Protein AF-A0A1M6PFG9-F1 (afdb_monomer_lite)

Radius of gyration: 22.34 Å; chains: 1; bounding box: 46×43×58 Å

Foldseek 3Di:
DPVVVVVVVVVVVVVVVVVCVVVVVVVVLVVCVVVVHPSVVVCPPDLPCPVVLVVLLVVLLVVLQVQLVVCCVPDPSVCSSVVSNCVSSVVSNVVSVVVSVVVVVVD

Sequence (107 aa):
MEGIFVPLSFFLALFAILYVYWTTRTKERLALIEKGADASIFKKPASKYALLKWGIFLIALAVGVITGFALSTVINEVAAFFTMILFFGGLGLIVAHFITNALAKKD

Organism: NCBI:txid1168035

Structure (mmCIF, N/CA/C/O backbone):
data_AF-A0A1M6PFG9-F1
#
_entry.id   AF-A0A1M6PFG9-F1
#
loop_
_atom_site.group_PDB
_atom_site.id
_atom_site.type_symbol
_atom_site.label_atom_id
_atom_site.label_alt_id
_atom_site.label_comp_id
_atom_site.label_asym_id
_atom_site.label_entity_id
_atom_site.label_seq_id
_atom_site.pdbx_PDB_ins_code
_atom_site.Cartn_x
_atom_site.Cartn_y
_atom_site.Cartn_z
_atom_site.occupancy
_atom_site.B_iso_or_equiv
_atom_site.auth_seq_id
_atom_site.auth_comp_id
_atom_site.auth_asym_id
_atom_site.auth_atom_id
_atom_site.pdbx_PDB_model_num
ATOM 1 N N . MET A 1 1 ? 24.503 30.599 4.318 1.00 60.31 1 MET A N 1
ATOM 2 C CA . MET A 1 1 ? 23.719 30.303 5.540 1.00 60.31 1 MET A CA 1
ATOM 3 C C . MET A 1 1 ? 22.203 30.243 5.295 1.00 60.31 1 MET A C 1
ATOM 5 O O . MET A 1 1 ? 21.477 29.917 6.220 1.00 60.31 1 MET A O 1
ATOM 9 N N . GLU A 1 2 ? 21.704 30.470 4.072 1.00 62.25 2 GLU A N 1
ATOM 10 C CA . GLU A 1 2 ? 20.253 30.505 3.786 1.00 62.25 2 GLU A CA 1
ATOM 11 C C . GLU A 1 2 ? 19.639 29.129 3.455 1.00 62.25 2 GLU A C 1
ATOM 13 O O . GLU A 1 2 ? 18.471 28.886 3.740 1.00 62.25 2 GLU A O 1
ATOM 18 N N . GLY A 1 3 ? 20.429 28.170 2.954 1.00 72.12 3 GLY A N 1
ATOM 19 C CA . GLY A 1 3 ? 19.938 26.828 2.594 1.00 72.12 3 GLY A CA 1
ATOM 20 C C . GLY A 1 3 ? 19.529 25.928 3.772 1.00 72.12 3 GLY A C 1
ATOM 21 O O . GLY A 1 3 ? 18.896 24.900 3.558 1.00 72.12 3 GLY A O 1
ATOM 22 N N . ILE A 1 4 ? 19.864 26.304 5.012 1.00 79.94 4 ILE A N 1
ATOM 23 C CA . ILE A 1 4 ? 19.535 25.532 6.228 1.00 79.94 4 ILE A CA 1
ATOM 24 C C . ILE A 1 4 ? 18.171 25.952 6.805 1.00 79.94 4 ILE A C 1
ATOM 26 O O . ILE A 1 4 ? 17.487 25.149 7.438 1.00 79.94 4 ILE A O 1
ATOM 30 N N . PHE A 1 5 ? 17.721 27.182 6.538 1.00 81.81 5 PHE A N 1
ATOM 31 C CA . PHE A 1 5 ? 16.453 27.702 7.062 1.00 81.81 5 PHE A CA 1
ATOM 32 C C . PHE A 1 5 ? 15.224 27.016 6.449 1.00 81.81 5 PHE A C 1
ATOM 34 O O . PHE A 1 5 ? 14.216 26.815 7.130 1.00 81.81 5 PHE A O 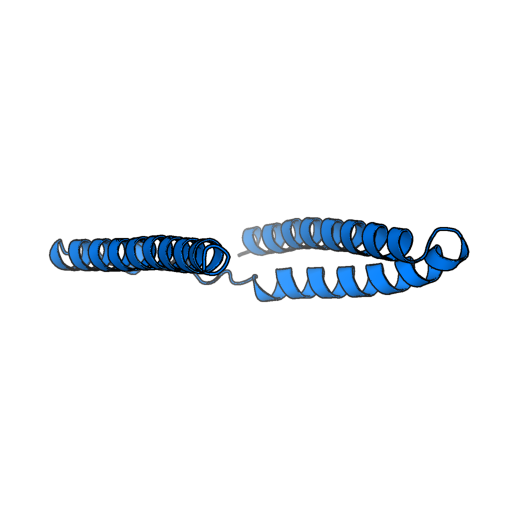1
ATOM 41 N N . VAL A 1 6 ? 15.315 26.606 5.180 1.00 86.12 6 VAL A N 1
ATOM 42 C CA . VAL A 1 6 ? 14.225 25.922 4.469 1.00 86.12 6 VAL A CA 1
ATOM 43 C C . VAL A 1 6 ? 13.902 24.559 5.101 1.00 86.12 6 VAL A C 1
ATOM 45 O O . VAL A 1 6 ? 12.762 24.373 5.527 1.00 86.12 6 VAL A O 1
ATOM 48 N N . PRO A 1 7 ? 14.856 23.621 5.268 1.00 87.56 7 PRO A N 1
ATOM 49 C CA . PRO A 1 7 ? 14.559 22.359 5.941 1.00 87.56 7 PRO A CA 1
ATOM 50 C C . PRO A 1 7 ? 14.181 22.567 7.414 1.00 87.56 7 PRO A C 1
ATOM 52 O O . PRO A 1 7 ? 13.256 21.917 7.896 1.00 87.56 7 PRO A O 1
ATOM 55 N N . LEU A 1 8 ? 14.820 23.504 8.124 1.00 90.94 8 LEU A N 1
ATOM 56 C CA . LEU A 1 8 ? 14.528 23.752 9.540 1.00 90.94 8 LEU A CA 1
ATOM 57 C C . LEU A 1 8 ? 13.080 24.211 9.773 1.00 90.94 8 LEU A C 1
ATOM 59 O O . LEU A 1 8 ? 12.403 23.694 10.662 1.00 90.94 8 LEU A O 1
ATOM 63 N N . SER A 1 9 ? 12.590 25.149 8.959 1.00 88.75 9 SER A N 1
ATOM 64 C CA . SER A 1 9 ? 11.204 25.626 9.046 1.00 88.75 9 SER A CA 1
ATOM 65 C C . SER A 1 9 ? 10.192 24.541 8.662 1.00 88.75 9 SER A C 1
ATOM 67 O O . SER A 1 9 ? 9.157 24.419 9.318 1.00 88.75 9 SER A O 1
ATOM 69 N N . PHE A 1 10 ? 10.516 23.692 7.681 1.00 90.75 10 PHE A N 1
ATOM 70 C CA . PHE A 1 10 ? 9.686 22.548 7.299 1.00 90.75 10 PHE A CA 1
ATOM 71 C C . PHE A 1 10 ? 9.537 21.526 8.437 1.00 90.75 10 PHE A C 1
ATOM 73 O O . PHE A 1 10 ? 8.417 21.129 8.768 1.00 90.75 10 PHE A O 1
ATOM 80 N N . PHE A 1 11 ? 10.638 21.138 9.089 1.00 92.38 11 PHE A N 1
ATOM 81 C CA . PHE A 1 11 ? 10.587 20.202 10.218 1.00 92.38 11 PHE A CA 1
ATOM 82 C C . PHE A 1 11 ? 9.865 20.791 11.437 1.00 92.38 11 PHE A C 1
ATOM 84 O O . PHE A 1 11 ? 9.104 20.076 12.091 1.00 92.38 11 PHE A O 1
ATOM 91 N N . LEU A 1 12 ? 10.033 22.089 11.715 1.00 93.44 12 LEU A N 1
ATOM 92 C CA . LEU A 1 12 ? 9.295 22.780 12.779 1.00 93.44 12 LEU A CA 1
ATOM 93 C C . LEU A 1 12 ? 7.789 22.819 12.510 1.00 93.44 12 LEU A C 1
ATOM 95 O O . LEU A 1 12 ? 7.004 22.542 13.416 1.00 93.44 12 LEU A O 1
ATOM 99 N N . ALA A 1 13 ? 7.379 23.122 11.278 1.00 91.44 13 ALA A N 1
ATOM 100 C CA . ALA A 1 13 ? 5.970 23.131 10.898 1.00 91.44 13 ALA A CA 1
ATOM 101 C C . ALA A 1 13 ? 5.348 21.730 11.014 1.00 91.44 13 ALA A C 1
ATOM 103 O O . ALA A 1 13 ? 4.275 21.580 11.601 1.00 91.44 13 ALA A O 1
ATOM 104 N N . LEU A 1 14 ? 6.043 20.694 10.531 1.00 92.50 14 LEU A N 1
ATOM 105 C CA . LEU A 1 14 ? 5.598 19.304 10.657 1.00 92.50 14 LEU A CA 1
ATOM 106 C C . LEU A 1 14 ? 5.438 18.901 12.131 1.00 92.50 14 LEU A C 1
ATOM 108 O O . LEU A 1 14 ? 4.415 18.333 12.515 1.00 92.50 14 LEU A O 1
ATOM 112 N N . PHE A 1 15 ? 6.422 19.240 12.967 1.00 92.50 15 PHE A N 1
ATOM 113 C CA . PHE A 1 15 ? 6.375 18.978 14.402 1.00 92.50 15 PHE A CA 1
ATOM 114 C C . PHE A 1 15 ? 5.214 19.714 15.082 1.00 92.50 15 PHE A C 1
ATOM 116 O O . PHE A 1 15 ? 4.479 19.103 15.855 1.00 92.50 15 PHE A O 1
ATOM 123 N N . ALA A 1 16 ? 4.996 20.993 14.763 1.00 91.69 16 ALA A N 1
ATOM 124 C CA . ALA A 1 16 ? 3.896 21.781 15.314 1.00 91.69 16 ALA A CA 1
ATOM 125 C C . ALA A 1 16 ? 2.526 21.175 14.967 1.00 91.69 16 ALA A C 1
ATOM 127 O O . ALA A 1 16 ? 1.671 21.047 15.844 1.00 91.69 16 ALA A O 1
ATOM 128 N N . ILE A 1 17 ? 2.332 20.735 13.719 1.00 91.62 17 ILE A N 1
ATOM 129 C CA . ILE A 1 17 ? 1.094 20.077 13.276 1.00 91.62 17 ILE A CA 1
ATOM 130 C C . ILE A 1 17 ? 0.866 18.772 14.049 1.00 91.62 17 ILE A C 1
ATOM 132 O O . ILE A 1 17 ? -0.228 18.550 14.573 1.00 91.62 17 ILE A O 1
ATOM 136 N N . LEU A 1 18 ? 1.890 17.920 14.159 1.00 89.25 18 LEU A N 1
ATOM 137 C CA . LEU A 1 18 ? 1.788 16.647 14.881 1.00 89.25 18 LEU A CA 1
ATOM 138 C C . LEU A 1 18 ? 1.524 16.855 16.377 1.00 89.25 18 LEU A C 1
ATOM 140 O O . LEU A 1 18 ? 0.675 16.175 16.957 1.00 89.25 18 LEU A O 1
ATOM 144 N N . TYR A 1 19 ? 2.201 17.826 16.989 1.00 89.62 19 TYR A N 1
ATOM 145 C CA . TYR A 1 19 ? 2.015 18.187 18.390 1.00 89.62 19 TYR A CA 1
ATOM 146 C C . TYR A 1 19 ? 0.585 18.664 18.666 1.00 89.62 19 TYR A C 1
ATOM 148 O O . TYR A 1 19 ? -0.059 18.174 19.597 1.00 89.62 19 TYR A O 1
ATOM 156 N N . VAL A 1 20 ? 0.055 19.566 17.829 1.00 87.88 20 VAL A N 1
ATOM 157 C CA . VAL A 1 20 ? -1.332 20.044 17.941 1.00 87.88 20 VAL A CA 1
ATOM 158 C C . VAL A 1 20 ? -2.322 18.897 17.728 1.00 87.88 20 VAL A C 1
ATOM 160 O O . VAL A 1 20 ? -3.290 18.764 18.477 1.00 87.88 20 VAL A O 1
ATOM 163 N N . TYR A 1 21 ? -2.081 18.023 16.754 1.00 85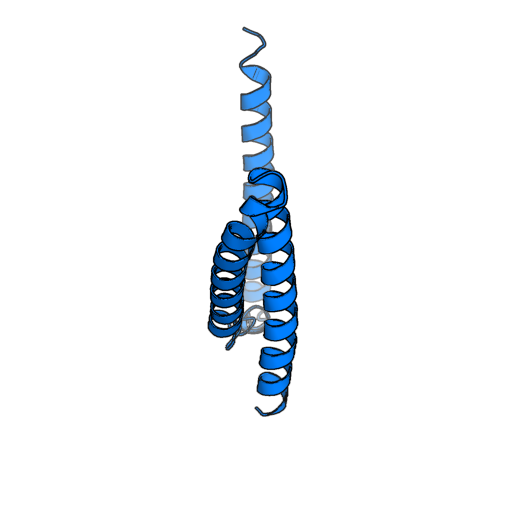.38 21 TYR A N 1
ATOM 164 C CA . TYR A 1 21 ? -2.954 16.880 16.501 1.00 85.38 21 TYR A CA 1
ATOM 165 C C . TYR A 1 21 ? -3.033 15.928 17.708 1.00 85.38 21 TYR A C 1
ATOM 167 O O . TYR A 1 21 ? -4.128 15.549 18.138 1.00 85.38 21 TYR A O 1
ATOM 175 N N . TRP A 1 22 ? -1.892 15.570 18.302 1.00 82.31 22 TRP A N 1
ATOM 176 C CA . TRP A 1 22 ? -1.860 14.683 19.469 1.00 82.31 22 TRP A CA 1
ATOM 177 C C . TRP A 1 22 ? -2.371 15.343 20.751 1.00 82.31 22 TRP A C 1
ATOM 179 O O . TRP A 1 22 ? -3.100 14.700 21.516 1.00 82.31 22 TRP A O 1
ATOM 189 N N . THR A 1 23 ? -2.048 16.616 20.992 1.00 82.56 23 THR A N 1
ATOM 190 C CA . THR A 1 23 ? -2.520 17.318 22.196 1.00 82.56 23 THR A CA 1
ATOM 191 C C . THR A 1 23 ? -4.040 17.503 22.170 1.00 82.56 23 THR A C 1
ATOM 193 O O . THR A 1 23 ? -4.699 17.230 23.173 1.00 82.56 23 THR A O 1
ATOM 196 N N . THR A 1 24 ? -4.627 17.842 21.016 1.00 79.31 24 THR A N 1
ATOM 197 C CA . THR A 1 24 ? -6.083 18.008 20.864 1.00 79.31 24 THR A CA 1
ATOM 198 C C . THR A 1 24 ? -6.824 16.703 21.147 1.00 79.31 24 THR A C 1
ATOM 200 O O . THR A 1 24 ? -7.732 16.682 21.975 1.00 79.31 24 THR A O 1
ATOM 203 N N . ARG A 1 25 ? -6.367 15.575 20.585 1.00 72.12 25 ARG A N 1
ATOM 204 C CA . ARG A 1 25 ? -6.966 14.251 20.845 1.00 72.12 25 ARG A CA 1
ATOM 205 C C . ARG A 1 25 ? -6.891 13.821 22.308 1.00 72.12 25 ARG A C 1
ATOM 207 O O . ARG A 1 25 ? -7.774 13.115 22.789 1.00 72.12 25 ARG A O 1
ATOM 214 N N . THR A 1 26 ? -5.832 14.208 23.010 1.00 72.38 26 THR A N 1
ATOM 215 C CA . THR A 1 26 ? -5.641 13.846 24.421 1.00 72.38 26 THR A CA 1
ATOM 216 C C . THR A 1 26 ? -6.560 14.671 25.321 1.00 72.38 26 THR A C 1
ATOM 218 O O . THR A 1 26 ? -7.204 14.120 26.213 1.00 72.38 26 THR A O 1
ATOM 221 N N . LYS A 1 27 ? -6.695 15.971 25.031 1.00 77.06 27 LYS A N 1
ATOM 222 C CA . LYS A 1 27 ? -7.598 16.884 25.747 1.00 77.06 27 LYS A CA 1
ATOM 223 C C . LYS A 1 27 ? -9.071 16.536 25.530 1.00 77.06 27 LYS A C 1
ATOM 225 O O . LYS A 1 27 ? -9.829 16.522 26.493 1.00 77.06 27 LYS A O 1
ATOM 230 N N . GLU A 1 28 ? -9.463 16.179 24.306 1.00 75.69 28 GLU A N 1
ATOM 231 C CA . GLU A 1 28 ? -10.822 15.705 23.999 1.00 75.69 28 GLU A CA 1
ATOM 232 C C . GLU A 1 28 ? -11.197 14.470 24.832 1.00 75.69 28 GLU A C 1
ATOM 234 O O . GLU A 1 28 ? -12.290 14.402 25.389 1.00 75.69 28 GLU A O 1
ATOM 239 N N . ARG A 1 29 ? -10.277 13.507 24.969 1.00 66.94 29 ARG A 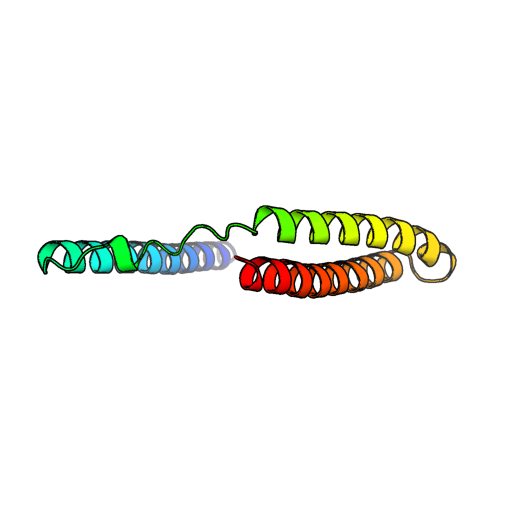N 1
ATOM 240 C CA . ARG A 1 29 ? -10.514 12.273 25.736 1.00 66.94 29 ARG A CA 1
ATOM 241 C C . ARG A 1 29 ? -10.581 12.516 27.244 1.00 66.94 29 ARG A C 1
ATOM 243 O O . ARG A 1 29 ? -11.402 11.885 27.900 1.00 66.94 29 ARG A O 1
ATOM 250 N N . LEU A 1 30 ? -9.767 13.428 27.779 1.00 72.81 30 LEU A N 1
ATOM 251 C CA . LEU A 1 30 ? -9.827 13.826 29.192 1.00 72.81 30 LEU A CA 1
ATOM 252 C C . LEU A 1 30 ? -11.143 14.540 29.524 1.00 72.81 30 LEU A C 1
ATOM 254 O O . LEU A 1 30 ? -11.803 14.173 30.491 1.00 72.81 30 LEU A O 1
ATOM 258 N N . ALA A 1 31 ? -11.586 15.463 28.666 1.00 73.62 31 ALA A N 1
ATOM 259 C CA . ALA A 1 31 ? -12.845 16.185 28.855 1.00 73.62 31 ALA A CA 1
ATOM 260 C C . ALA A 1 31 ? -14.083 15.265 28.844 1.00 73.62 31 ALA A C 1
ATOM 262 O O . ALA A 1 31 ? -15.097 15.577 29.464 1.00 73.62 31 ALA A O 1
ATOM 263 N N . LEU A 1 32 ? -14.023 14.130 28.140 1.00 70.44 32 LEU A N 1
ATOM 264 C CA . LEU A 1 32 ? -15.098 13.131 28.127 1.00 70.44 32 LEU A CA 1
ATOM 265 C C . LEU A 1 32 ? -15.135 12.288 29.407 1.00 70.44 32 LEU A C 1
ATOM 267 O O . LEU A 1 32 ? -16.223 12.023 29.916 1.00 70.44 32 LEU A O 1
ATOM 271 N N . ILE A 1 33 ? -13.964 11.940 29.955 1.00 68.00 33 ILE A N 1
ATOM 272 C CA . ILE A 1 33 ? 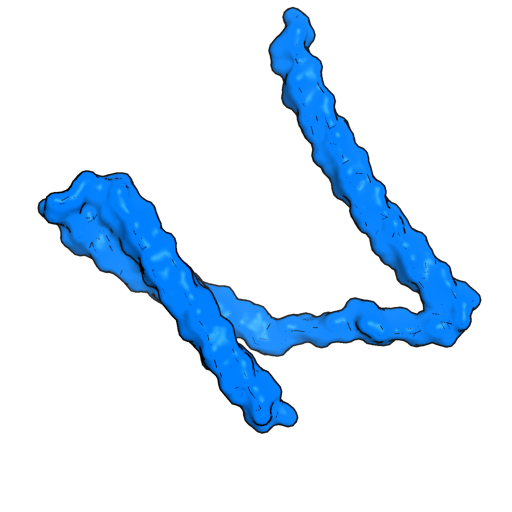-13.838 11.255 31.252 1.00 68.00 33 ILE A CA 1
ATOM 273 C C . ILE A 1 33 ? -14.372 12.155 32.376 1.00 68.00 33 ILE A C 1
ATOM 275 O O . ILE A 1 33 ? -15.160 11.700 33.202 1.00 68.00 33 ILE A O 1
ATOM 279 N N . GLU A 1 34 ? -14.008 13.441 32.373 1.00 72.62 34 GLU A N 1
ATOM 280 C CA . GLU A 1 34 ? -14.466 14.426 33.368 1.00 72.62 34 GLU A CA 1
ATOM 281 C C . GLU A 1 34 ? -15.979 14.688 33.311 1.00 72.62 34 GLU A C 1
ATOM 283 O O . GLU A 1 34 ? -16.596 14.984 34.331 1.00 72.62 34 GLU A O 1
ATOM 288 N N . LYS A 1 35 ? -16.601 14.542 32.134 1.00 70.56 35 LYS A N 1
ATOM 289 C CA . LYS A 1 35 ? -18.056 14.674 31.949 1.00 70.56 35 LYS A CA 1
ATOM 290 C C . LYS A 1 35 ? -18.840 13.383 32.216 1.00 70.56 35 LYS A C 1
ATOM 292 O O . LYS A 1 35 ? -20.049 13.367 32.000 1.00 70.56 35 LYS A O 1
ATOM 297 N N . GLY A 1 36 ? -18.183 12.309 32.665 1.00 62.59 36 GLY A N 1
ATOM 298 C CA . GLY A 1 36 ? -18.828 11.022 32.951 1.00 62.59 36 GLY A CA 1
ATOM 299 C C . GLY A 1 36 ? -19.367 10.299 31.710 1.00 62.59 36 GLY A C 1
ATOM 300 O O . GLY A 1 36 ? -20.159 9.368 31.843 1.00 62.59 36 GLY A O 1
ATOM 301 N N . ALA A 1 37 ? -18.960 10.718 30.507 1.00 61.81 37 ALA A N 1
ATOM 302 C CA . ALA A 1 37 ? -19.313 10.054 29.260 1.00 61.81 37 ALA A CA 1
ATOM 303 C C . ALA A 1 37 ? -18.333 8.901 29.012 1.00 61.81 37 ALA A C 1
ATOM 305 O O . ALA A 1 37 ? -17.116 9.086 29.030 1.00 61.81 37 ALA A O 1
ATOM 306 N N . ASP A 1 38 ? -18.862 7.701 28.778 1.00 57.91 38 ASP A N 1
ATOM 307 C CA . ASP A 1 38 ? -18.051 6.505 28.581 1.00 57.91 38 ASP A CA 1
ATOM 308 C C . ASP A 1 38 ? -17.117 6.671 27.364 1.00 57.91 38 ASP A C 1
ATOM 310 O O . ASP A 1 38 ? -17.545 6.784 26.210 1.00 57.91 38 ASP A O 1
ATOM 314 N N . ALA A 1 39 ? -15.804 6.681 27.619 1.00 56.81 39 ALA A N 1
ATOM 315 C CA . ALA A 1 39 ? -14.759 6.772 26.599 1.00 56.81 39 ALA A CA 1
ATOM 316 C C . ALA A 1 39 ? -14.744 5.551 25.649 1.00 56.81 39 ALA A C 1
ATOM 318 O O . ALA A 1 39 ? -13.947 5.507 24.703 1.00 56.81 39 ALA A O 1
ATOM 319 N N . SER A 1 40 ? -15.628 4.570 25.871 1.00 55.88 40 SER A N 1
ATOM 320 C CA . SER A 1 40 ? -15.892 3.443 24.977 1.00 55.88 40 SER A CA 1
ATOM 321 C C . SER A 1 40 ? -16.377 3.859 23.582 1.00 55.88 40 SER A C 1
ATOM 323 O O . SER A 1 40 ? -16.055 3.161 22.621 1.00 55.88 40 SER A O 1
ATOM 325 N N . ILE A 1 41 ? -17.010 5.031 23.419 1.00 57.88 41 ILE A N 1
ATOM 326 C CA . ILE A 1 41 ? -17.460 5.552 22.107 1.00 57.88 41 ILE A CA 1
ATOM 327 C C . ILE A 1 41 ? -16.279 5.750 21.129 1.00 57.88 41 ILE A C 1
ATOM 329 O O . ILE A 1 41 ? -16.441 5.667 19.911 1.00 57.88 41 ILE A O 1
ATOM 333 N N . PHE A 1 42 ? -15.057 5.946 21.638 1.00 53.91 42 PHE A N 1
ATOM 334 C CA . PHE A 1 42 ? -13.850 6.117 20.817 1.00 53.91 42 PHE A CA 1
ATOM 335 C C . PHE A 1 42 ? -13.106 4.815 20.518 1.00 53.91 42 PHE A C 1
ATOM 337 O O . PHE A 1 42 ? -12.172 4.823 19.708 1.00 53.91 42 PHE A O 1
ATOM 344 N N . LYS A 1 43 ? -13.504 3.684 21.113 1.00 53.59 43 LYS A N 1
ATOM 345 C CA . LYS A 1 43 ? -12.993 2.374 20.702 1.00 53.59 43 LYS A CA 1
ATOM 346 C C . LYS A 1 43 ? -13.688 1.973 19.403 1.00 53.59 43 LYS A C 1
ATOM 348 O O . LYS A 1 43 ? -14.581 1.133 19.394 1.00 53.59 43 LYS A O 1
ATOM 353 N N . LYS A 1 44 ? -13.241 2.544 18.277 1.00 55.94 44 LYS A N 1
ATOM 354 C CA . LYS A 1 44 ? -13.470 1.902 16.977 1.00 55.94 44 LYS A CA 1
ATOM 355 C C . LYS A 1 44 ? -12.936 0.474 17.109 1.00 55.94 44 LYS A C 1
ATOM 357 O O . LYS A 1 44 ? -11.750 0.335 17.430 1.00 55.94 44 LYS A O 1
ATOM 362 N N . PRO A 1 45 ? -13.763 -0.568 16.914 1.00 57.81 45 PRO A N 1
ATOM 363 C CA . PRO A 1 45 ? -13.260 -1.928 16.941 1.00 57.81 45 PRO A CA 1
ATOM 364 C C . PRO A 1 45 ? -12.125 -1.993 15.925 1.00 57.81 45 PRO A C 1
ATOM 366 O O . PRO A 1 45 ? -12.275 -1.520 14.792 1.00 57.81 45 PRO A O 1
ATOM 369 N N . ALA A 1 46 ? -10.963 -2.491 16.358 1.00 59.56 46 ALA A N 1
ATOM 370 C CA . ALA A 1 46 ? -9.858 -2.755 15.451 1.00 59.56 46 ALA A CA 1
ATOM 371 C C . ALA A 1 46 ? -10.447 -3.502 14.254 1.00 59.56 46 ALA A C 1
ATOM 373 O O . ALA A 1 46 ? -11.174 -4.475 14.452 1.00 59.56 46 ALA A O 1
ATOM 374 N N . SER A 1 47 ? -10.240 -2.978 13.041 1.00 66.25 47 SER A N 1
ATOM 375 C CA . SER A 1 47 ? -10.843 -3.533 11.830 1.00 66.25 47 SER A CA 1
ATOM 376 C C . SER A 1 47 ? -10.509 -5.022 11.785 1.00 66.25 47 SER A C 1
ATOM 378 O O . SER A 1 47 ? -9.383 -5.379 11.445 1.00 66.25 47 SER A O 1
ATOM 380 N N . LYS A 1 48 ? -11.482 -5.875 12.139 1.00 72.31 48 LYS A N 1
ATOM 381 C CA . LYS A 1 48 ? -11.346 -7.339 12.272 1.00 72.31 48 LYS A CA 1
ATOM 382 C C . LYS A 1 48 ? -10.720 -7.956 11.018 1.00 72.31 48 LYS A C 1
ATOM 384 O O . LYS A 1 48 ? -10.010 -8.949 11.078 1.00 72.31 48 LYS A O 1
ATOM 389 N N . TYR A 1 49 ? -10.910 -7.276 9.890 1.00 80.94 49 TYR A N 1
ATOM 390 C CA . TYR A 1 49 ? -10.455 -7.670 8.568 1.00 80.94 49 TYR A CA 1
ATOM 391 C C . TYR A 1 49 ? -9.283 -6.843 8.017 1.00 80.94 49 TYR A C 1
ATOM 393 O O . TYR A 1 49 ? -9.001 -6.906 6.824 1.00 80.94 49 TYR A O 1
ATOM 401 N N . ALA A 1 50 ? -8.590 -6.052 8.844 1.00 82.94 50 ALA A N 1
ATOM 402 C CA . ALA A 1 50 ? -7.441 -5.259 8.394 1.00 82.94 50 ALA A CA 1
ATOM 403 C C . ALA A 1 50 ? -6.318 -6.155 7.857 1.00 82.94 50 ALA A C 1
ATOM 405 O O . ALA A 1 50 ? -5.789 -5.886 6.782 1.00 82.94 50 ALA A O 1
ATOM 406 N N . LEU A 1 51 ? -6.016 -7.251 8.562 1.00 87.81 51 LEU A N 1
ATOM 407 C CA . LEU A 1 51 ? -5.023 -8.235 8.126 1.00 87.81 51 LEU A CA 1
ATOM 408 C C . LEU A 1 51 ? -5.385 -8.840 6.764 1.00 87.81 51 LEU A C 1
ATOM 410 O O . LEU A 1 51 ? -4.527 -8.957 5.897 1.00 87.81 51 LEU A O 1
ATOM 414 N N . LEU A 1 52 ? -6.667 -9.157 6.550 1.00 88.12 52 LEU A N 1
ATOM 415 C CA . LEU A 1 52 ? -7.145 -9.715 5.286 1.00 88.12 52 LEU A CA 1
ATOM 416 C C . LEU A 1 52 ? -7.009 -8.712 4.132 1.00 88.12 52 LEU A C 1
ATOM 418 O O . LEU A 1 52 ? -6.574 -9.091 3.046 1.00 88.12 52 LEU A O 1
ATOM 422 N N . LYS A 1 53 ? -7.318 -7.428 4.371 1.00 89.62 53 LYS A N 1
ATOM 423 C CA . LYS A 1 53 ? -7.135 -6.370 3.362 1.00 89.62 53 LYS A CA 1
ATOM 424 C C . LYS A 1 53 ? -5.682 -6.258 2.922 1.00 89.62 53 LYS A C 1
ATOM 426 O O . LYS A 1 53 ? -5.409 -6.239 1.725 1.00 89.62 53 LYS A O 1
ATOM 431 N N . TRP A 1 54 ? -4.764 -6.218 3.885 1.00 90.56 54 TRP A N 1
ATOM 432 C CA . TRP A 1 54 ? -3.333 -6.140 3.605 1.00 90.56 54 TRP A CA 1
ATOM 433 C C . TRP A 1 54 ? -2.798 -7.411 2.940 1.00 90.56 54 TRP A C 1
ATOM 435 O O . TRP A 1 54 ? -1.985 -7.309 2.027 1.00 90.56 54 TRP A O 1
ATOM 445 N N . GLY A 1 55 ? -3.294 -8.591 3.325 1.00 92.88 55 GLY A N 1
ATOM 446 C CA . GLY A 1 55 ? -2.916 -9.859 2.699 1.00 92.88 55 GLY A CA 1
ATOM 447 C C . GLY A 1 55 ? -3.278 -9.915 1.214 1.00 92.88 55 GLY A C 1
ATOM 448 O O . GLY A 1 55 ? -2.418 -10.191 0.382 1.00 92.88 55 GLY A O 1
ATOM 449 N N . ILE A 1 56 ? -4.525 -9.584 0.863 1.00 93.44 56 ILE A N 1
ATOM 450 C CA . ILE A 1 56 ? -4.981 -9.565 -0.538 1.00 93.44 56 ILE A CA 1
ATOM 451 C C . ILE A 1 56 ? -4.205 -8.518 -1.349 1.00 93.44 56 ILE A C 1
ATOM 453 O O . ILE A 1 56 ? -3.800 -8.791 -2.478 1.00 93.44 56 ILE A O 1
ATOM 457 N N . PHE A 1 57 ? -3.952 -7.343 -0.766 1.00 95.12 57 PHE A N 1
ATOM 458 C CA . PHE A 1 57 ? -3.158 -6.300 -1.409 1.00 95.12 57 PHE A CA 1
ATOM 459 C C . PHE A 1 57 ? -1.727 -6.760 -1.715 1.00 95.12 57 PHE A C 1
ATOM 461 O O . PHE A 1 57 ? -1.268 -6.590 -2.841 1.00 95.12 57 PHE A O 1
ATOM 468 N N . LEU A 1 58 ? -1.041 -7.384 -0.753 1.00 95.06 58 LEU A N 1
ATOM 469 C CA . LEU A 1 58 ? 0.327 -7.879 -0.937 1.00 95.06 58 LEU A CA 1
ATOM 470 C C . LEU A 1 58 ? 0.410 -8.983 -1.997 1.00 95.06 58 LEU A C 1
ATOM 472 O O . LEU A 1 58 ? 1.338 -8.977 -2.804 1.00 95.06 58 LEU A O 1
ATOM 476 N N . ILE A 1 59 ? -0.571 -9.891 -2.038 1.00 95.50 59 ILE A N 1
ATOM 477 C CA . ILE A 1 59 ? -0.646 -10.933 -3.074 1.00 95.50 59 ILE A CA 1
ATOM 478 C C . ILE A 1 59 ? -0.812 -10.295 -4.454 1.00 95.50 59 ILE A C 1
ATOM 480 O O . ILE A 1 59 ? -0.090 -10.644 -5.386 1.00 95.50 59 ILE A O 1
ATOM 484 N N . ALA A 1 60 ? -1.725 -9.332 -4.591 1.00 95.56 60 ALA A N 1
ATOM 485 C CA . ALA A 1 60 ? -1.934 -8.644 -5.859 1.00 95.56 60 ALA A CA 1
ATOM 486 C C . ALA A 1 60 ? -0.688 -7.855 -6.297 1.00 95.56 60 ALA A C 1
ATOM 488 O O . ALA A 1 60 ? -0.347 -7.851 -7.475 1.00 95.56 60 ALA A O 1
ATOM 489 N N . LEU A 1 61 ? 0.040 -7.251 -5.354 1.00 95.69 61 LEU A N 1
ATOM 490 C CA . LEU A 1 61 ? 1.295 -6.550 -5.626 1.00 95.69 61 LEU A CA 1
ATOM 491 C C . LEU A 1 61 ? 2.373 -7.518 -6.141 1.00 95.69 61 LEU A C 1
ATOM 493 O O . LEU A 1 61 ? 3.030 -7.222 -7.136 1.00 95.69 61 LEU A O 1
ATOM 497 N N . ALA A 1 62 ? 2.497 -8.705 -5.538 1.00 95.31 62 ALA A N 1
ATOM 498 C CA . ALA A 1 62 ? 3.402 -9.751 -6.017 1.00 95.31 62 ALA A CA 1
ATOM 499 C C . ALA A 1 62 ? 3.055 -10.204 -7.446 1.00 95.31 62 ALA A C 1
ATOM 501 O O . ALA A 1 62 ? 3.944 -10.294 -8.293 1.00 95.31 62 ALA A O 1
ATOM 502 N N . VAL A 1 63 ? 1.766 -10.415 -7.741 1.00 95.75 63 VAL A N 1
ATOM 503 C CA . VAL A 1 63 ? 1.299 -10.722 -9.105 1.00 95.75 63 VAL A CA 1
ATOM 504 C C . VAL A 1 63 ? 1.652 -9.583 -10.064 1.00 95.75 63 VAL A C 1
ATOM 506 O O . VAL A 1 63 ? 2.201 -9.846 -11.131 1.00 95.75 63 VAL A O 1
ATOM 509 N N . GLY A 1 64 ? 1.435 -8.332 -9.652 1.00 94.62 64 GLY A N 1
ATOM 510 C CA . GLY A 1 64 ? 1.773 -7.138 -10.424 1.00 94.62 64 GLY A CA 1
ATOM 511 C C . GLY A 1 64 ? 3.248 -7.057 -10.804 1.00 94.62 64 GLY A C 1
ATOM 512 O O . GLY A 1 64 ? 3.564 -6.755 -11.953 1.00 94.62 64 GLY A O 1
ATOM 513 N N . VAL A 1 65 ? 4.157 -7.390 -9.885 1.00 94.50 65 VAL A N 1
ATOM 514 C CA . VAL A 1 65 ? 5.604 -7.424 -10.161 1.00 94.50 65 VAL A CA 1
ATOM 515 C C . VAL A 1 65 ? 5.950 -8.514 -11.176 1.00 94.50 65 VAL A C 1
ATOM 517 O O . VAL A 1 65 ? 6.691 -8.246 -12.120 1.00 94.50 65 VAL A O 1
ATOM 520 N N . ILE A 1 66 ? 5.383 -9.716 -11.035 1.00 93.88 66 ILE A N 1
ATOM 521 C CA . ILE A 1 66 ? 5.620 -10.831 -11.968 1.00 93.88 66 ILE A CA 1
ATOM 522 C C . ILE A 1 66 ? 5.137 -10.462 -13.377 1.00 93.88 66 ILE A C 1
ATOM 524 O O . ILE A 1 66 ? 5.860 -10.642 -14.357 1.00 93.88 66 ILE A O 1
ATOM 528 N N . THR A 1 67 ? 3.936 -9.892 -13.490 1.00 92.44 67 THR A N 1
ATOM 529 C CA . THR A 1 67 ? 3.396 -9.439 -14.779 1.00 92.44 67 THR A CA 1
ATOM 530 C C . THR A 1 67 ? 4.137 -8.227 -15.340 1.00 92.44 67 THR A C 1
ATOM 532 O O . THR A 1 67 ? 4.288 -8.119 -16.554 1.00 92.44 67 THR A O 1
ATOM 535 N N . GLY A 1 68 ? 4.637 -7.336 -14.479 1.00 92.94 68 GLY A N 1
ATOM 536 C CA . GLY A 1 68 ? 5.467 -6.197 -14.873 1.00 92.94 68 GLY A CA 1
ATOM 537 C C . GLY A 1 68 ? 6.797 -6.643 -15.473 1.00 92.94 68 GLY A C 1
ATOM 538 O O . GLY A 1 68 ? 7.200 -6.122 -16.509 1.00 92.94 68 GLY A O 1
ATOM 539 N N . PHE A 1 69 ? 7.419 -7.673 -14.894 1.00 91.25 69 PHE A N 1
ATOM 540 C CA . PHE A 1 69 ? 8.621 -8.297 -15.447 1.00 91.25 69 PHE A CA 1
ATOM 541 C C . PHE A 1 69 ? 8.357 -8.974 -16.799 1.00 91.25 69 PHE A C 1
ATOM 543 O O . PHE A 1 69 ? 9.164 -8.860 -17.711 1.00 91.25 69 PHE A O 1
ATOM 550 N N . ALA A 1 70 ? 7.209 -9.635 -16.976 1.00 90.38 70 ALA A N 1
ATOM 551 C CA . ALA A 1 70 ? 6.848 -10.185 -18.285 1.00 90.38 70 ALA A CA 1
ATOM 552 C C . ALA A 1 70 ? 6.656 -9.075 -19.340 1.00 90.38 70 ALA A C 1
ATOM 554 O O . ALA A 1 70 ? 7.095 -9.216 -20.483 1.00 90.38 70 ALA A O 1
ATOM 555 N N . LEU A 1 71 ? 6.039 -7.952 -18.953 1.00 89.94 71 LEU A N 1
ATOM 556 C CA . LEU A 1 71 ? 5.756 -6.825 -19.845 1.00 89.94 71 LEU A CA 1
ATOM 557 C C . LEU A 1 71 ? 6.986 -5.953 -20.157 1.00 89.94 71 LEU A C 1
ATOM 559 O O . LEU A 1 71 ? 6.997 -5.275 -21.188 1.00 89.94 71 LEU A O 1
ATOM 563 N N . SER A 1 72 ? 8.037 -5.994 -19.331 1.00 90.38 72 SER A N 1
ATOM 564 C CA . SER A 1 72 ? 9.285 -5.249 -19.576 1.00 90.38 72 SER A CA 1
ATOM 565 C C . SER A 1 72 ? 10.008 -5.684 -20.856 1.00 90.38 72 SER A C 1
ATOM 567 O O . SER A 1 72 ? 10.855 -4.961 -21.370 1.00 90.38 72 SER A O 1
ATOM 569 N N . THR A 1 73 ? 9.646 -6.845 -21.409 1.00 86.50 73 THR A N 1
ATOM 570 C CA . THR A 1 73 ? 10.152 -7.326 -22.702 1.00 86.50 73 T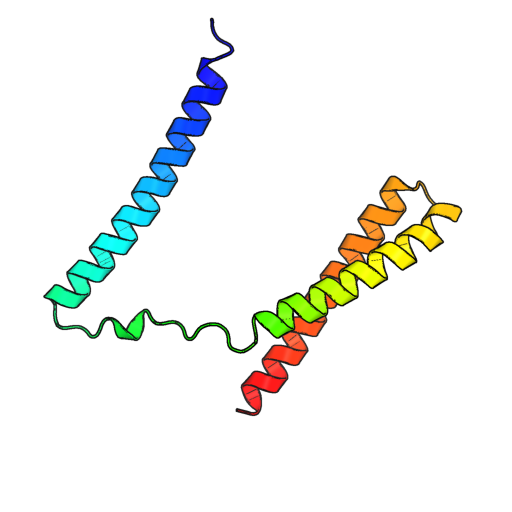HR A CA 1
ATOM 571 C C . THR A 1 73 ? 9.563 -6.576 -23.902 1.00 86.50 73 THR A C 1
ATOM 573 O O . THR A 1 73 ? 10.151 -6.595 -24.980 1.00 86.50 73 THR A O 1
ATOM 576 N N . VAL A 1 74 ? 8.418 -5.903 -23.727 1.00 87.81 74 VAL A N 1
ATOM 577 C CA . VAL A 1 74 ? 7.674 -5.211 -24.797 1.00 87.81 74 VAL A CA 1
ATOM 578 C C . VAL A 1 74 ? 7.719 -3.690 -24.631 1.00 87.81 74 VAL A C 1
ATOM 580 O O . VAL A 1 74 ? 7.728 -2.956 -25.617 1.00 87.81 74 VAL A O 1
ATOM 583 N N . ILE A 1 75 ? 7.734 -3.201 -23.389 1.00 89.75 75 ILE A N 1
ATOM 584 C CA . ILE A 1 75 ? 7.682 -1.774 -23.041 1.00 89.75 75 ILE A CA 1
ATOM 585 C C . ILE A 1 75 ? 8.894 -1.424 -22.175 1.00 89.75 75 ILE A C 1
ATOM 587 O O . ILE A 1 75 ? 9.495 -2.293 -21.556 1.00 89.75 75 ILE A O 1
ATOM 591 N N . ASN A 1 76 ? 9.236 -0.133 -22.100 1.00 91.44 76 ASN A N 1
ATOM 592 C CA . ASN A 1 76 ? 10.225 0.376 -21.154 1.00 91.44 76 ASN A CA 1
ATOM 593 C C . ASN A 1 76 ? 10.020 -0.214 -19.747 1.00 91.44 76 ASN A C 1
ATOM 595 O O . ASN A 1 76 ? 8.935 -0.109 -19.172 1.00 91.44 76 ASN A O 1
ATOM 599 N N . GLU A 1 77 ? 11.091 -0.792 -19.208 1.00 88.56 77 GLU A N 1
ATOM 600 C CA . GLU A 1 77 ? 11.100 -1.544 -17.955 1.00 88.56 77 GLU A CA 1
ATOM 601 C C . GLU A 1 77 ? 10.464 -0.772 -16.795 1.00 88.56 77 GLU A C 1
ATOM 603 O O . GLU A 1 77 ? 9.580 -1.282 -16.107 1.00 88.56 77 GLU A O 1
ATOM 608 N N . VAL A 1 78 ? 10.839 0.498 -16.632 1.00 89.69 78 VAL A N 1
ATOM 609 C CA . VAL A 1 78 ? 10.335 1.351 -15.552 1.00 89.69 78 VAL A CA 1
ATOM 610 C C . VAL A 1 78 ? 8.825 1.537 -15.690 1.00 89.69 78 VAL A C 1
ATOM 612 O O . VAL A 1 78 ? 8.077 1.313 -14.738 1.00 89.69 78 VAL A O 1
ATOM 615 N N . ALA A 1 79 ? 8.352 1.882 -16.888 1.00 91.69 79 ALA A N 1
ATOM 616 C CA . ALA A 1 79 ? 6.926 2.059 -17.138 1.00 91.69 79 ALA A CA 1
ATOM 617 C C . ALA A 1 79 ? 6.139 0.750 -16.940 1.00 91.69 79 ALA A C 1
ATOM 619 O O . ALA A 1 79 ? 5.050 0.778 -16.363 1.00 91.69 79 ALA A O 1
ATOM 620 N N . ALA A 1 80 ? 6.687 -0.393 -17.357 1.00 92.62 80 ALA A N 1
ATOM 621 C CA . ALA A 1 80 ? 6.051 -1.702 -17.210 1.00 92.62 80 ALA A CA 1
ATOM 622 C C . ALA A 1 80 ? 5.847 -2.085 -15.734 1.00 92.62 80 ALA A C 1
ATOM 624 O O . ALA A 1 80 ? 4.747 -2.484 -15.345 1.00 92.62 80 ALA A O 1
ATOM 625 N N . PHE A 1 81 ? 6.862 -1.892 -14.886 1.00 91.56 81 PHE A N 1
ATOM 626 C CA . PHE A 1 81 ? 6.732 -2.145 -13.450 1.00 91.56 81 PHE A CA 1
ATOM 627 C C . PHE A 1 81 ? 5.753 -1.182 -12.777 1.00 91.56 81 PHE A C 1
ATOM 629 O O . PHE A 1 81 ? 4.854 -1.630 -12.066 1.00 91.56 81 PHE A O 1
ATOM 636 N N . PHE A 1 82 ? 5.878 0.127 -13.017 1.00 92.88 82 PHE A N 1
ATOM 637 C CA . PHE A 1 82 ? 4.994 1.115 -12.389 1.00 92.88 82 PHE A CA 1
ATOM 638 C C . PHE A 1 82 ? 3.527 0.899 -12.764 1.00 92.88 82 PHE A C 1
ATOM 640 O O . PHE A 1 82 ? 2.656 0.938 -11.894 1.00 92.88 82 PHE A O 1
ATOM 647 N N . THR A 1 83 ? 3.247 0.637 -14.042 1.00 93.62 83 THR A N 1
ATOM 648 C CA . THR A 1 83 ? 1.875 0.408 -14.511 1.00 93.62 83 THR A CA 1
ATOM 649 C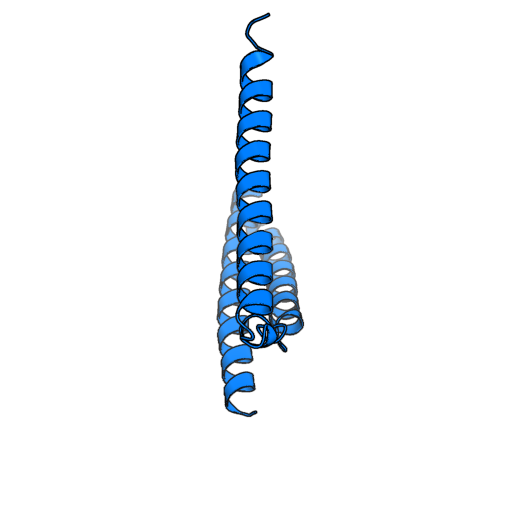 C . THR A 1 83 ? 1.287 -0.868 -13.925 1.00 93.62 83 THR A C 1
ATOM 651 O O . THR A 1 83 ? 0.186 -0.819 -13.380 1.00 93.62 83 THR A O 1
ATOM 654 N N . MET A 1 84 ? 2.017 -1.987 -13.948 1.00 94.25 84 MET A N 1
ATOM 655 C CA . MET A 1 84 ? 1.489 -3.260 -13.450 1.00 94.25 84 MET A CA 1
ATOM 656 C C . MET A 1 84 ? 1.347 -3.304 -11.929 1.00 94.25 84 MET A C 1
ATOM 658 O O . MET A 1 84 ? 0.343 -3.812 -11.430 1.00 94.25 84 MET A O 1
ATOM 662 N N . ILE A 1 85 ? 2.277 -2.717 -11.173 1.00 94.75 85 ILE A N 1
ATOM 663 C CA . ILE A 1 85 ? 2.169 -2.641 -9.708 1.00 94.75 85 ILE A CA 1
ATOM 664 C C . ILE A 1 85 ? 0.958 -1.799 -9.295 1.00 94.75 85 ILE A C 1
ATOM 666 O O . ILE A 1 85 ? 0.195 -2.216 -8.424 1.00 94.75 85 ILE A O 1
ATOM 670 N N . LEU A 1 86 ? 0.745 -0.636 -9.922 1.00 94.56 86 LEU A N 1
ATOM 671 C CA . LEU A 1 86 ? -0.408 0.214 -9.611 1.00 94.56 86 LEU A CA 1
ATOM 672 C C . LEU A 1 86 ? -1.726 -0.416 -10.070 1.00 94.56 86 LEU A C 1
ATOM 674 O O . LEU A 1 86 ? -2.720 -0.340 -9.348 1.00 94.56 86 LEU A O 1
ATOM 678 N N . PHE A 1 87 ? -1.734 -1.073 -11.230 1.00 95.50 87 PHE A N 1
ATOM 679 C CA . PHE A 1 87 ? -2.918 -1.738 -11.763 1.00 95.50 87 PHE A CA 1
ATOM 680 C C . PHE A 1 87 ? -3.359 -2.910 -10.880 1.00 95.50 87 PHE A C 1
ATOM 682 O O . PHE A 1 87 ? -4.489 -2.925 -10.384 1.00 95.50 87 PHE A O 1
ATOM 689 N N . PHE A 1 88 ? -2.462 -3.864 -10.619 1.00 95.88 88 PHE A N 1
ATOM 690 C CA . PHE A 1 88 ? -2.779 -5.022 -9.786 1.00 95.88 88 PHE A CA 1
ATOM 691 C C . PHE A 1 88 ? -2.927 -4.651 -8.311 1.00 95.88 88 PHE A C 1
ATOM 693 O O . PHE A 1 88 ? -3.833 -5.157 -7.654 1.00 95.88 88 PHE A O 1
ATOM 700 N N . GLY A 1 89 ? -2.121 -3.724 -7.789 1.00 94.69 89 GLY A N 1
ATOM 701 C CA . GLY A 1 89 ? -2.291 -3.198 -6.433 1.00 94.69 89 GLY A CA 1
ATOM 702 C C . GLY A 1 89 ? -3.656 -2.528 -6.238 1.00 94.69 89 GLY A C 1
ATOM 703 O O . GLY A 1 89 ? -4.336 -2.787 -5.243 1.00 94.69 89 GLY A O 1
ATOM 704 N N . GLY A 1 90 ? -4.105 -1.731 -7.212 1.00 93.12 90 GLY A N 1
ATOM 705 C CA . GLY A 1 90 ? -5.435 -1.119 -7.215 1.00 93.12 90 GLY A CA 1
ATOM 706 C C . GLY A 1 90 ? -6.561 -2.154 -7.270 1.00 93.12 90 GLY A C 1
ATOM 707 O O . GLY A 1 90 ? -7.471 -2.121 -6.439 1.00 93.12 90 GLY A O 1
ATOM 708 N N . LEU A 1 91 ? -6.470 -3.124 -8.185 1.00 95.88 91 LEU A N 1
ATOM 709 C CA . LEU A 1 91 ? -7.421 -4.240 -8.268 1.00 95.88 91 LEU A CA 1
ATOM 710 C C . LEU A 1 91 ? -7.473 -5.053 -6.969 1.00 95.88 91 LEU A C 1
ATOM 712 O O . LEU A 1 91 ? -8.559 -5.373 -6.485 1.00 95.88 91 LEU A O 1
ATOM 716 N N . GLY A 1 92 ? -6.318 -5.331 -6.365 1.00 94.44 92 GLY A N 1
ATOM 717 C CA . GLY A 1 92 ? -6.208 -6.034 -5.090 1.00 94.44 92 GLY A CA 1
ATOM 718 C C . GLY A 1 92 ? -6.950 -5.324 -3.959 1.00 94.44 92 GLY A C 1
ATOM 719 O O . GLY A 1 92 ? -7.656 -5.975 -3.191 1.00 94.44 92 GLY A O 1
ATOM 720 N N . LEU A 1 93 ? -6.869 -3.991 -3.882 1.00 93.44 93 LEU A N 1
ATOM 721 C CA . LEU A 1 93 ? -7.615 -3.205 -2.890 1.00 93.44 93 LEU A CA 1
ATOM 722 C C . LEU A 1 93 ? -9.127 -3.234 -3.128 1.00 93.44 93 LEU A C 1
ATOM 724 O O . LEU A 1 93 ? -9.892 -3.323 -2.164 1.00 93.44 93 LEU A O 1
ATOM 728 N N . ILE A 1 94 ? -9.566 -3.188 -4.387 1.00 94.06 94 ILE A N 1
ATOM 729 C CA . ILE A 1 94 ? -10.989 -3.279 -4.742 1.00 94.06 94 ILE A CA 1
ATOM 730 C C . ILE A 1 94 ? -11.539 -4.645 -4.319 1.00 94.06 94 ILE A C 1
ATOM 732 O O . ILE A 1 94 ? -12.542 -4.722 -3.605 1.00 94.06 94 ILE A O 1
ATOM 736 N N . VAL A 1 95 ? -10.846 -5.725 -4.682 1.00 93.75 95 VAL A N 1
ATOM 737 C CA . VAL A 1 95 ? -11.215 -7.096 -4.299 1.00 93.75 95 VAL A CA 1
ATOM 738 C C . VAL A 1 95 ? -11.202 -7.259 -2.777 1.00 93.75 95 VAL A C 1
ATOM 740 O O . VAL A 1 95 ? -12.155 -7.790 -2.204 1.00 93.75 95 VAL A O 1
ATOM 743 N N . ALA A 1 96 ? -10.182 -6.732 -2.098 1.00 92.25 96 ALA A N 1
ATOM 744 C CA . ALA A 1 96 ? -10.111 -6.722 -0.641 1.00 92.25 96 ALA A CA 1
ATOM 745 C C . ALA A 1 96 ? -11.315 -6.015 -0.006 1.00 92.25 96 ALA A C 1
ATOM 747 O O . ALA A 1 96 ? -11.865 -6.503 0.985 1.00 92.25 96 ALA A O 1
ATOM 748 N N . HIS A 1 97 ? -11.754 -4.887 -0.566 1.00 90.75 97 HIS A N 1
ATOM 749 C CA . HIS A 1 97 ? -12.932 -4.171 -0.088 1.00 90.75 97 HIS A CA 1
ATOM 750 C C . HIS A 1 97 ? -14.205 -5.011 -0.241 1.00 90.75 97 HIS A C 1
ATOM 752 O O . HIS A 1 97 ? -14.941 -5.166 0.732 1.00 90.75 97 HIS A O 1
ATOM 758 N N . PHE A 1 98 ? -14.434 -5.613 -1.409 1.00 92.25 98 PHE A N 1
ATOM 759 C CA . PHE A 1 98 ? -15.608 -6.461 -1.634 1.00 92.25 98 PHE A CA 1
ATOM 760 C C . PHE A 1 98 ? -15.633 -7.688 -0.720 1.00 92.25 98 PHE A C 1
ATOM 762 O O . PHE A 1 98 ? -16.661 -7.959 -0.101 1.00 92.25 98 PHE A O 1
ATOM 769 N N . ILE A 1 99 ? -14.505 -8.391 -0.572 1.00 90.19 99 ILE A N 1
ATOM 770 C CA . ILE A 1 99 ? -14.409 -9.579 0.289 1.00 90.19 99 ILE A CA 1
ATOM 771 C C . ILE A 1 99 ? -14.646 -9.202 1.751 1.00 90.19 99 ILE A C 1
ATOM 773 O O . ILE A 1 99 ? -15.441 -9.840 2.438 1.00 90.19 99 ILE A O 1
ATOM 777 N N . THR A 1 100 ? -13.996 -8.143 2.236 1.00 88.62 100 THR A N 1
ATOM 778 C CA . THR A 1 100 ? -14.185 -7.717 3.629 1.00 88.62 100 THR A CA 1
ATOM 779 C C . THR A 1 100 ? -15.588 -7.202 3.912 1.00 88.62 100 THR A C 1
ATOM 781 O O . THR A 1 100 ? -16.101 -7.458 4.997 1.00 88.62 100 THR A O 1
ATOM 784 N N . ASN A 1 101 ? -16.233 -6.537 2.954 1.00 86.31 101 ASN A N 1
ATOM 785 C CA . ASN A 1 101 ? -17.618 -6.098 3.095 1.00 86.31 101 ASN A CA 1
ATOM 786 C C . ASN A 1 101 ? -18.601 -7.283 3.081 1.00 86.31 101 ASN A C 1
ATOM 788 O O . ASN A 1 101 ? -19.550 -7.315 3.859 1.00 86.31 101 ASN A O 1
ATOM 792 N N . ALA A 1 102 ? -18.346 -8.297 2.249 1.00 86.62 102 ALA A N 1
ATOM 793 C CA . ALA A 1 102 ? -19.143 -9.521 2.222 1.00 86.62 102 ALA A CA 1
ATOM 794 C C . ALA A 1 102 ? -19.032 -10.315 3.534 1.00 86.62 102 ALA A C 1
ATOM 796 O O . ALA A 1 102 ? -20.043 -10.791 4.047 1.00 86.62 102 ALA A O 1
ATOM 797 N N . LEU A 1 103 ? -17.824 -10.417 4.101 1.00 85.62 103 LEU A N 1
ATOM 798 C CA . LEU A 1 103 ? -17.598 -11.067 5.396 1.00 85.62 103 LEU A CA 1
ATOM 799 C C . LEU A 1 103 ? -18.233 -10.281 6.548 1.00 85.62 103 LEU A C 1
ATOM 801 O O . LEU A 1 103 ? -18.855 -10.879 7.417 1.00 85.62 103 LEU A O 1
ATOM 805 N N . ALA A 1 104 ? -18.149 -8.950 6.519 1.00 81.75 104 ALA A N 1
ATOM 806 C CA . ALA A 1 104 ? -18.762 -8.097 7.534 1.00 81.75 104 ALA A CA 1
ATOM 807 C C . ALA A 1 104 ? -20.299 -8.153 7.549 1.00 81.75 104 ALA A C 1
ATOM 809 O O . ALA A 1 104 ? -20.885 -7.860 8.578 1.00 81.75 104 ALA A O 1
ATOM 810 N N . LYS A 1 105 ? -20.951 -8.513 6.433 1.00 76.00 105 LYS A N 1
ATOM 811 C CA . LYS A 1 105 ? -22.416 -8.669 6.354 1.00 76.00 105 LYS A CA 1
ATOM 812 C C . LYS A 1 105 ? -22.910 -10.027 6.881 1.00 76.00 105 LYS A C 1
ATOM 814 O O . LYS A 1 105 ? -24.112 -10.219 7.038 1.00 76.00 105 LYS A O 1
ATOM 819 N N . LYS A 1 106 ? -22.002 -10.995 7.034 1.00 68.88 106 LYS A N 1
ATOM 820 C CA . LYS A 1 106 ? -22.321 -12.369 7.447 1.00 68.88 106 LYS A CA 1
ATOM 821 C C . LYS A 1 106 ? -22.188 -12.577 8.961 1.00 68.88 106 LYS A C 1
ATOM 823 O O . LYS A 1 106 ? -22.760 -13.535 9.473 1.00 68.88 106 LYS A O 1
ATOM 828 N N . ASP A 1 107 ? -21.440 -11.697 9.620 1.00 55.56 107 ASP A N 1
ATOM 829 C CA . ASP A 1 107 ? -21.439 -11.516 11.075 1.00 55.56 107 ASP A CA 1
ATOM 830 C C . ASP A 1 107 ? -22.620 -10.628 11.503 1.00 55.56 107 ASP A C 1
ATOM 832 O O . ASP A 1 107 ? -23.142 -10.856 12.617 1.00 55.56 107 ASP A O 1
#

InterPro domains:
  IPR046216 Domain of unknown function DUF6249 [PF19762] (9-100)

pLDDT: mean 83.52, std 12.54, range [53.59, 95.88]

Secondary structure (DSSP, 8-state):
--TTHHHHHHHHHHHHHHHHHHHHHHHHHHHHHHTT--GGGG-PPP-TTHHHHHHHHHHHHHHHHHHHHHHTTTS-HHHHHHHHHHHHHHHHHHHHHHHHHHHHTT-